Protein AF-A0A350X1I2-F1 (afdb_monomer)

pLDDT: mean 97.4, std 1.83, range [87.75, 98.81]

Radius of gyration: 13.62 Å; Cα contacts (8 Å, |Δi|>4): 205; chains: 1; bounding box: 34×29×33 Å

Secondary structure (DSSP, 8-state):
---EEEE--B---S-GGGHHHHHHHHHS-TTEEEEE-SGGGGGTTTS---EETTEESEEE--SGGGHHHHHHHHHHHHHHHT-SSGGGSSEEEEEB--SHHHHHHHHHHHHTT---EEE-

Nearest PDB structures (foldseek):
  1upx-assembly1_A  TM=1.006E+00  e=2.993E-19  Desulfovibrio desulfuricans
  8cns-assembly1_A  TM=1.005E+00  e=2.666E-18  Methanothermococcus thermolithotrophicus DSM 2095
  1oa1-assembly1_A  TM=1.006E+00  e=3.234E-18  Nitratidesulfovibrio vulgaris
  1e1d-assembly1_A  TM=1.005E+00  e=6.997E-18  Nitratidesulfovibrio vulgaris
  7e0l-assembly1_B  TM=9.777E-01  e=2.668E-13  Methanothermobacter marburgensis str. Marburg

Solvent-accessible surface area (backbone atoms only — not comparable to full-atom values): 6702 Å² total; per-residue (Å²): 122,75,71,36,38,35,34,41,24,25,28,55,76,88,59,74,76,57,50,51,58,31,53,52,64,70,70,50,58,86,40,42,33,37,38,28,12,17,60,24,38,75,51,46,74,85,56,92,75,60,56,56,96,85,42,57,25,66,43,75,61,49,49,55,77,29,45,53,56,55,52,52,50,49,55,50,50,25,59,76,70,69,49,92,49,73,72,78,47,62,62,47,42,51,31,27,50,70,57,71,70,40,50,54,52,49,53,50,42,49,74,72,63,56,66,82,68,42,77,89

Mean predicted aligned error: 2.15 Å

Structure (mmCIF, N/CA/C/O backbone):
data_AF-A0A350X1I2-F1
#
_entry.id   AF-A0A350X1I2-F1
#
loop_
_atom_site.group_PDB
_atom_site.id
_atom_site.type_symbol
_atom_site.label_atom_id
_atom_site.label_alt_id
_atom_site.label_comp_id
_atom_site.label_asym_id
_atom_site.label_entity_id
_atom_site.label_seq_id
_atom_site.pdbx_PDB_ins_code
_atom_site.Cartn_x
_atom_site.Cartn_y
_atom_site.Cartn_z
_atom_site.occupancy
_atom_site.B_iso_or_equiv
_atom_site.auth_seq_id
_atom_site.auth_comp_id
_atom_site.auth_asym_id
_atom_site.auth_atom_id
_atom_site.pdbx_PDB_model_num
ATOM 1 N N . ALA A 1 1 ? -15.294 -11.643 4.849 1.00 87.75 1 ALA A N 1
ATOM 2 C CA . ALA A 1 1 ? -14.831 -12.092 3.519 1.00 87.75 1 ALA A CA 1
ATOM 3 C C . ALA A 1 1 ? -13.404 -11.615 3.300 1.00 87.75 1 ALA A C 1
ATOM 5 O O . ALA A 1 1 ? -12.521 -12.453 3.266 1.00 87.75 1 ALA A O 1
ATOM 6 N N . ILE A 1 2 ? -13.169 -10.300 3.280 1.00 94.81 2 ILE A N 1
ATOM 7 C CA . ILE A 1 2 ? -11.823 -9.716 3.374 1.00 94.81 2 ILE A CA 1
ATOM 8 C C . ILE A 1 2 ? -11.379 -9.734 4.841 1.00 94.81 2 ILE A C 1
ATOM 10 O O . ILE A 1 2 ? -12.172 -9.356 5.707 1.00 94.81 2 ILE A O 1
ATOM 14 N N . LYS A 1 3 ? -10.155 -10.191 5.118 1.00 92.94 3 LYS A N 1
ATOM 15 C CA . LYS A 1 3 ? -9.569 -10.175 6.469 1.00 92.94 3 LYS A CA 1
ATOM 16 C C . LYS A 1 3 ? -8.505 -9.111 6.658 1.00 92.94 3 LYS A C 1
ATOM 18 O O . LYS A 1 3 ? -8.406 -8.572 7.750 1.00 92.94 3 LYS A O 1
ATOM 23 N N . ASN A 1 4 ? -7.720 -8.830 5.622 1.00 94.12 4 ASN A N 1
ATOM 24 C CA . ASN A 1 4 ? -6.605 -7.897 5.707 1.00 94.12 4 ASN A CA 1
ATOM 25 C C . ASN A 1 4 ? -6.467 -7.102 4.412 1.00 94.12 4 ASN A C 1
ATOM 27 O O . ASN A 1 4 ? -6.711 -7.615 3.317 1.00 94.12 4 ASN A O 1
ATOM 31 N N . PHE A 1 5 ? -6.008 -5.868 4.550 1.00 97.38 5 PHE A N 1
ATOM 32 C CA . PHE A 1 5 ? -5.514 -5.064 3.447 1.00 97.38 5 PHE A CA 1
ATOM 33 C C . PHE A 1 5 ? -3.994 -4.969 3.530 1.00 97.38 5 PHE A C 1
ATOM 35 O O . PHE A 1 5 ? -3.419 -4.904 4.618 1.00 97.38 5 PHE A O 1
ATOM 42 N N . VAL A 1 6 ? -3.338 -4.922 2.377 1.00 98.44 6 VAL A N 1
ATOM 43 C CA . VAL A 1 6 ? -1.902 -4.661 2.298 1.00 98.44 6 VAL A CA 1
ATOM 44 C C . VAL A 1 6 ? -1.663 -3.498 1.354 1.00 98.44 6 VAL A C 1
ATOM 46 O O . VAL A 1 6 ? -1.933 -3.584 0.158 1.00 98.44 6 VAL A O 1
ATOM 49 N N . VAL A 1 7 ? -1.148 -2.395 1.887 1.00 98.62 7 VAL A N 1
ATOM 50 C CA . VAL A 1 7 ? -0.717 -1.252 1.088 1.00 98.62 7 VAL A CA 1
ATOM 51 C C . VAL A 1 7 ? 0.629 -1.595 0.461 1.00 98.62 7 VAL A C 1
ATOM 53 O O . VAL A 1 7 ? 1.644 -1.624 1.153 1.00 98.62 7 VAL A O 1
ATOM 56 N N . MET A 1 8 ? 0.627 -1.835 -0.852 1.00 98.81 8 MET A N 1
ATOM 57 C CA . MET A 1 8 ? 1.826 -2.095 -1.666 1.00 98.81 8 MET A CA 1
ATOM 58 C C . MET A 1 8 ? 2.105 -0.956 -2.657 1.00 98.81 8 MET A C 1
ATOM 60 O O . MET A 1 8 ? 2.569 -1.175 -3.776 1.00 98.81 8 MET A O 1
ATOM 64 N N . ALA A 1 9 ? 1.767 0.273 -2.272 1.00 98.75 9 ALA A N 1
ATOM 65 C CA . ALA A 1 9 ? 1.938 1.469 -3.090 1.00 98.75 9 ALA A CA 1
ATOM 66 C C . ALA A 1 9 ? 3.414 1.897 -3.236 1.00 98.75 9 ALA A C 1
ATOM 68 O O . ALA A 1 9 ? 4.317 1.353 -2.598 1.00 98.75 9 ALA A O 1
ATOM 69 N N . GLY A 1 10 ? 3.636 2.912 -4.073 1.00 98.56 10 GLY A N 1
ATOM 70 C CA . GLY A 1 10 ? 4.896 3.635 -4.196 1.00 98.56 10 GLY A CA 1
ATOM 71 C C . GLY A 1 10 ? 5.547 3.507 -5.573 1.00 98.56 10 GLY A C 1
ATOM 72 O O . GLY A 1 10 ? 4.877 3.616 -6.607 1.00 98.56 10 GLY A O 1
ATOM 73 N N . CYS A 1 11 ? 6.866 3.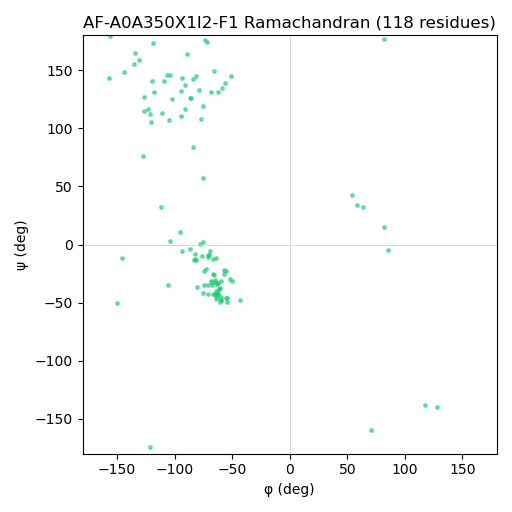322 -5.611 1.00 98.62 11 CYS A N 1
ATOM 74 C CA . CYS A 1 11 ? 7.660 3.376 -6.838 1.00 98.62 11 CYS A CA 1
ATOM 75 C C . CYS A 1 11 ? 8.394 2.068 -7.143 1.00 98.62 11 CYS A C 1
ATOM 77 O O . CYS A 1 11 ? 8.968 1.438 -6.257 1.00 98.62 11 CYS A O 1
ATOM 79 N N . ASP A 1 12 ? 8.428 1.706 -8.425 1.00 98.38 12 ASP A N 1
ATOM 80 C CA . ASP A 1 12 ? 9.233 0.597 -8.935 1.00 98.38 12 ASP A CA 1
ATOM 81 C C . ASP A 1 12 ? 10.647 1.051 -9.351 1.00 98.38 12 ASP A C 1
ATOM 83 O O . ASP A 1 12 ? 10.911 2.240 -9.535 1.00 98.38 12 ASP A O 1
ATOM 87 N N . GLY A 1 13 ? 11.559 0.093 -9.521 1.00 97.19 13 GLY A N 1
ATOM 88 C CA . GLY A 1 13 ? 12.946 0.311 -9.915 1.00 97.19 13 GLY A CA 1
ATOM 89 C C . GLY A 1 13 ? 13.580 -0.914 -10.584 1.00 97.19 13 GLY A C 1
ATOM 90 O O . GLY A 1 13 ? 12.964 -1.964 -10.748 1.00 97.19 13 GLY A O 1
ATOM 91 N N . ARG A 1 14 ? 14.851 -0.783 -10.981 1.00 97.69 14 ARG A N 1
ATOM 92 C CA . ARG A 1 14 ? 15.565 -1.794 -11.794 1.00 97.69 14 ARG A CA 1
ATOM 93 C C . ARG A 1 14 ? 16.165 -2.959 -10.995 1.00 97.69 14 ARG A C 1
ATOM 95 O O . ARG A 1 14 ? 16.592 -3.942 -11.592 1.00 97.69 14 ARG A O 1
ATOM 102 N N . HIS A 1 15 ? 16.238 -2.826 -9.673 1.00 97.69 15 HIS A N 1
ATOM 103 C CA . HIS A 1 15 ? 16.856 -3.802 -8.774 1.00 97.69 15 HIS A CA 1
ATOM 104 C C . HIS A 1 15 ? 16.129 -5.150 -8.835 1.00 97.69 15 HIS A C 1
ATOM 106 O O . HIS A 1 15 ? 14.897 -5.195 -8.758 1.00 97.69 15 HIS A O 1
ATOM 112 N N . LYS A 1 16 ? 16.887 -6.243 -8.997 1.00 97.31 16 LYS A N 1
ATOM 113 C CA . LYS A 1 16 ? 16.332 -7.599 -9.151 1.00 97.31 16 LYS A CA 1
ATOM 114 C C . LYS A 1 16 ? 15.592 -8.042 -7.896 1.00 97.31 16 LYS A C 1
ATOM 116 O O . LYS A 1 16 ? 14.572 -8.700 -8.002 1.00 97.31 16 LYS A O 1
ATOM 121 N N . GLU A 1 17 ? 16.054 -7.593 -6.739 1.00 97.75 17 GLU A N 1
ATOM 122 C CA . GLU A 1 17 ? 15.496 -7.844 -5.413 1.00 97.75 17 GLU A CA 1
ATOM 123 C C . GLU A 1 17 ? 14.017 -7.432 -5.317 1.00 97.75 17 GLU A C 1
ATOM 125 O O . GLU A 1 17 ? 13.263 -7.991 -4.528 1.00 97.75 17 GLU A O 1
ATOM 130 N N . ARG A 1 18 ? 13.553 -6.521 -6.187 1.00 98.19 18 ARG A N 1
ATOM 131 C CA . ARG A 1 18 ? 12.142 -6.113 -6.267 1.00 98.19 18 ARG A CA 1
ATOM 132 C C . ARG A 1 18 ? 11.211 -7.199 -6.803 1.00 98.19 18 ARG A C 1
ATOM 134 O O . ARG A 1 18 ? 10.003 -6.974 -6.807 1.00 98.19 18 ARG A O 1
ATOM 141 N N . THR A 1 19 ? 11.719 -8.349 -7.259 1.00 98.06 19 THR A N 1
ATOM 142 C CA . THR A 1 19 ? 10.875 -9.542 -7.468 1.00 98.06 19 THR A CA 1
ATOM 143 C C . THR A 1 19 ? 10.158 -9.951 -6.186 1.00 98.06 19 THR A C 1
ATOM 145 O O . THR A 1 19 ? 9.046 -10.458 -6.280 1.00 98.06 19 THR A O 1
ATOM 148 N N . TYR A 1 20 ? 10.709 -9.597 -5.017 1.00 98.75 20 TYR A N 1
ATOM 149 C CA . TYR A 1 20 ? 10.042 -9.705 -3.721 1.00 98.75 20 TYR A CA 1
ATOM 150 C C . TYR A 1 20 ? 8.576 -9.244 -3.764 1.00 98.75 20 TYR A C 1
ATOM 152 O O . TYR A 1 20 ? 7.702 -9.981 -3.333 1.00 98.75 20 TYR A O 1
ATOM 160 N N . TYR A 1 21 ? 8.273 -8.079 -4.350 1.00 98.75 21 TYR A N 1
ATOM 161 C CA . TYR A 1 21 ? 6.899 -7.560 -4.406 1.00 98.75 21 TYR A CA 1
ATOM 162 C C . TYR A 1 21 ? 5.967 -8.390 -5.298 1.00 98.75 21 TYR A C 1
ATOM 164 O O . TYR A 1 21 ? 4.772 -8.481 -5.026 1.00 98.75 21 TYR A O 1
ATOM 172 N N . SER A 1 22 ? 6.496 -8.987 -6.368 1.00 98.62 22 SER A N 1
ATOM 173 C CA . SER A 1 22 ? 5.731 -9.888 -7.234 1.00 98.62 22 SER A CA 1
ATOM 174 C C . SER A 1 22 ? 5.433 -11.210 -6.535 1.00 98.62 22 SER A C 1
ATOM 176 O O . SER A 1 22 ? 4.322 -11.717 -6.654 1.00 98.62 22 SER A O 1
ATOM 178 N N . ASP A 1 23 ? 6.409 -11.769 -5.823 1.00 98.56 23 ASP A N 1
ATOM 179 C CA . ASP A 1 23 ? 6.266 -13.064 -5.156 1.00 98.56 23 ASP A CA 1
ATOM 180 C C . ASP A 1 23 ? 5.410 -12.932 -3.893 1.00 98.56 23 ASP A C 1
ATOM 182 O O . ASP A 1 23 ? 4.454 -13.684 -3.725 1.00 98.56 23 ASP A O 1
ATOM 186 N N . PHE A 1 24 ? 5.614 -11.865 -3.117 1.00 98.69 24 PHE A N 1
ATOM 187 C CA . PHE A 1 24 ? 4.762 -11.509 -1.985 1.00 98.69 24 PHE A CA 1
ATOM 188 C C . PHE A 1 24 ? 3.287 -11.391 -2.396 1.00 98.69 24 PHE A C 1
ATOM 190 O O . PHE A 1 24 ? 2.417 -11.952 -1.739 1.00 98.69 24 PHE A O 1
ATOM 197 N N . ALA A 1 25 ? 2.986 -10.716 -3.514 1.00 98.62 25 ALA A N 1
ATOM 198 C CA . ALA A 1 25 ? 1.610 -10.572 -3.995 1.00 98.62 25 ALA A CA 1
ATOM 199 C C . ALA A 1 25 ? 0.949 -11.914 -4.369 1.00 98.62 25 ALA A C 1
ATOM 201 O O . ALA A 1 25 ? -0.256 -12.067 -4.173 1.00 98.62 25 ALA A O 1
ATOM 202 N N . LYS A 1 26 ? 1.716 -12.885 -4.887 1.00 98.31 26 LYS A N 1
ATOM 203 C CA . LYS A 1 26 ? 1.214 -14.235 -5.210 1.00 98.31 26 LYS A CA 1
ATOM 204 C C . LYS A 1 26 ? 0.989 -15.084 -3.962 1.00 98.31 26 LYS A C 1
ATOM 206 O O . LYS A 1 26 ? 0.078 -15.902 -3.946 1.00 98.31 26 LYS A O 1
ATOM 211 N N . GLU A 1 27 ? 1.832 -14.909 -2.949 1.00 98.19 27 GLU A N 1
ATOM 212 C CA . GLU A 1 27 ? 1.788 -15.676 -1.701 1.00 98.19 27 GLU A CA 1
ATOM 213 C C . GLU A 1 27 ? 0.759 -15.134 -0.700 1.00 98.19 27 GLU A C 1
ATOM 215 O O . GLU A 1 27 ? 0.429 -15.811 0.276 1.00 98.19 27 GLU A O 1
ATOM 220 N N . LEU A 1 28 ? 0.217 -13.933 -0.936 1.00 98.00 28 LEU A N 1
ATOM 221 C CA . LEU A 1 28 ? -0.822 -13.369 -0.084 1.00 98.00 28 LEU A CA 1
ATOM 222 C C . LEU A 1 28 ? -2.060 -14.282 -0.025 1.00 98.00 28 LEU A C 1
ATOM 224 O O . LEU A 1 28 ? -2.575 -14.686 -1.076 1.00 98.00 28 LEU A O 1
ATOM 228 N N . PRO A 1 29 ? -2.617 -14.524 1.179 1.00 97.44 29 PRO A N 1
ATOM 229 C CA . PRO A 1 29 ? -3.857 -15.271 1.344 1.00 97.44 29 PRO A CA 1
ATOM 230 C C . PRO A 1 29 ? -4.988 -14.743 0.457 1.00 97.44 29 PRO A C 1
ATOM 232 O O . PRO A 1 29 ? -5.130 -13.534 0.254 1.00 97.44 29 PRO A O 1
ATOM 235 N N . ASN A 1 30 ? -5.837 -15.647 -0.035 1.00 96.38 30 ASN A N 1
ATOM 236 C CA . ASN A 1 30 ? -6.949 -15.304 -0.931 1.00 96.38 30 ASN A CA 1
ATOM 237 C C . ASN A 1 30 ? -8.020 -14.406 -0.288 1.00 96.38 30 ASN A C 1
ATOM 239 O O . ASN A 1 30 ? -8.860 -13.871 -0.999 1.00 96.38 30 ASN A O 1
ATOM 243 N N . ASP A 1 31 ? -7.988 -14.216 1.034 1.00 97.44 31 ASP A N 1
ATOM 244 C CA . ASP A 1 31 ? -8.846 -13.287 1.777 1.00 97.44 31 ASP A CA 1
ATOM 245 C C . ASP A 1 31 ? -8.188 -11.913 2.042 1.00 97.44 31 ASP A C 1
ATOM 247 O O . ASP A 1 31 ? -8.735 -11.100 2.797 1.00 97.44 31 ASP A O 1
ATOM 251 N N . ALA A 1 32 ? -7.042 -11.628 1.412 1.00 98.00 32 ALA A N 1
ATOM 252 C CA . ALA A 1 32 ? -6.355 -10.339 1.462 1.00 98.00 32 ALA A CA 1
ATOM 253 C C . ALA A 1 32 ? -6.533 -9.517 0.173 1.00 98.00 32 ALA A C 1
ATOM 255 O O . ALA A 1 32 ? -6.565 -10.067 -0.933 1.00 98.00 32 ALA A O 1
ATOM 25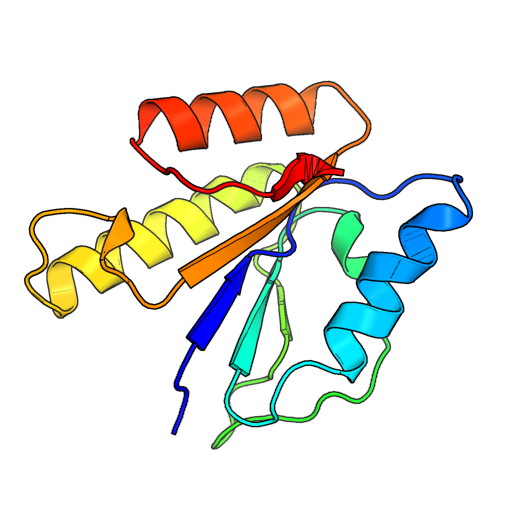6 N N . VAL A 1 33 ? -6.590 -8.190 0.330 1.00 98.25 33 VAL A N 1
ATOM 257 C CA . VAL A 1 33 ? -6.677 -7.211 -0.768 1.00 98.25 33 VAL A CA 1
ATOM 258 C C . VAL A 1 33 ? -5.450 -6.302 -0.773 1.00 98.25 33 VAL A C 1
ATOM 260 O O . VAL A 1 33 ? -5.082 -5.727 0.250 1.00 98.25 33 VAL A O 1
ATOM 263 N N . ILE A 1 34 ? -4.837 -6.133 -1.941 1.00 98.62 34 ILE A N 1
ATOM 264 C CA . ILE A 1 34 ? -3.743 -5.195 -2.179 1.00 98.62 34 ILE A CA 1
ATOM 265 C C . ILE A 1 34 ? -4.326 -3.821 -2.513 1.00 98.62 34 ILE A C 1
ATOM 267 O O . ILE A 1 34 ? -5.106 -3.677 -3.454 1.00 98.62 34 ILE A O 1
ATOM 271 N N . LEU A 1 35 ? -3.900 -2.800 -1.775 1.00 98.56 35 LEU A N 1
ATOM 272 C CA . LEU A 1 35 ? -4.160 -1.396 -2.076 1.00 98.56 35 LEU A CA 1
ATOM 273 C C . LEU A 1 35 ? -2.903 -0.787 -2.700 1.00 98.56 35 LEU A C 1
ATOM 275 O O . LEU A 1 35 ? -1.821 -0.857 -2.112 1.00 98.56 35 LEU A O 1
ATOM 279 N N . THR A 1 36 ? -3.020 -0.190 -3.886 1.00 98.81 36 THR A N 1
ATOM 280 C CA . THR A 1 36 ? -1.861 0.361 -4.597 1.00 98.81 36 THR A CA 1
ATOM 281 C C . THR A 1 36 ? -2.106 1.739 -5.190 1.00 98.81 36 THR A C 1
ATOM 283 O O . THR A 1 36 ? -3.232 2.136 -5.472 1.00 98.81 36 THR A O 1
ATOM 286 N N . ALA A 1 37 ? -1.009 2.467 -5.362 1.00 98.69 37 ALA A N 1
ATOM 287 C CA . ALA A 1 37 ? -0.909 3.745 -6.037 1.00 98.69 37 ALA A CA 1
ATOM 288 C C . ALA A 1 37 ? 0.550 3.917 -6.500 1.00 98.69 37 ALA A C 1
ATOM 290 O O . ALA A 1 37 ? 1.481 3.515 -5.801 1.00 98.69 37 ALA A O 1
ATOM 291 N N . GLY A 1 38 ? 0.779 4.515 -7.669 1.00 98.62 38 GLY A N 1
ATOM 292 C CA . GLY A 1 38 ? 2.124 4.698 -8.230 1.00 98.62 38 GLY A CA 1
ATOM 293 C C . GLY A 1 38 ? 2.688 3.472 -8.957 1.00 98.62 38 GLY A C 1
ATOM 294 O O . GLY A 1 38 ? 2.045 2.433 -9.078 1.00 98.62 38 GLY A O 1
ATOM 295 N N . CYS A 1 39 ? 3.884 3.603 -9.537 1.00 98.56 39 CYS A N 1
ATOM 296 C CA . CYS A 1 39 ? 4.415 2.600 -10.464 1.00 98.56 39 CYS A CA 1
ATOM 297 C C . CYS A 1 39 ? 4.829 1.268 -9.812 1.00 98.56 39 CYS A C 1
ATOM 299 O O . CYS A 1 39 ? 4.998 0.300 -10.548 1.00 98.56 39 CYS A O 1
ATOM 301 N N . ALA A 1 40 ? 4.898 1.166 -8.476 1.00 98.62 40 ALA A N 1
ATOM 302 C CA . ALA A 1 40 ? 5.077 -0.116 -7.777 1.00 98.62 40 ALA A CA 1
ATOM 303 C C . ALA A 1 40 ? 4.055 -1.182 -8.216 1.00 98.62 40 ALA A C 1
ATOM 305 O O . ALA A 1 40 ? 4.378 -2.369 -8.274 1.00 98.62 40 ALA A O 1
ATOM 306 N N . LYS A 1 41 ? 2.853 -0.745 -8.627 1.00 98.62 41 LYS A N 1
ATOM 307 C CA . LYS A 1 41 ? 1.784 -1.602 -9.155 1.00 98.62 41 LYS A CA 1
ATOM 308 C C . LYS A 1 41 ? 2.238 -2.560 -10.255 1.00 98.62 41 LYS A C 1
ATOM 310 O O . LYS A 1 41 ? 1.704 -3.659 -10.355 1.00 98.62 41 LYS A O 1
ATOM 315 N N . TYR A 1 42 ? 3.227 -2.187 -11.072 1.00 98.62 42 TYR A N 1
ATOM 316 C CA . TYR A 1 42 ? 3.656 -3.005 -12.209 1.00 98.62 42 TYR A CA 1
ATOM 317 C C . TYR A 1 42 ? 4.311 -4.330 -11.806 1.00 98.62 42 TYR A C 1
ATOM 319 O O . TYR A 1 42 ? 4.453 -5.215 -12.649 1.00 98.62 42 TYR A O 1
ATOM 327 N N . LYS A 1 43 ? 4.657 -4.507 -10.524 1.00 98.56 43 LYS A N 1
ATOM 328 C CA . LYS A 1 43 ? 5.129 -5.789 -9.992 1.00 98.56 43 LYS A CA 1
ATOM 329 C C . LYS A 1 43 ? 4.031 -6.837 -9.858 1.00 98.56 43 LYS A C 1
ATOM 331 O O . LYS A 1 43 ? 4.361 -8.019 -9.826 1.00 98.56 43 LYS A O 1
ATOM 336 N N . TYR A 1 44 ? 2.760 -6.446 -9.802 1.00 98.56 44 TYR A N 1
ATOM 337 C CA . TYR A 1 44 ? 1.674 -7.390 -9.521 1.00 98.56 44 TYR A CA 1
ATOM 338 C C . TYR A 1 44 ? 0.352 -7.101 -10.249 1.00 98.56 44 TYR A C 1
ATOM 340 O O . TYR A 1 44 ? -0.501 -7.977 -10.294 1.00 98.56 44 TYR A O 1
ATOM 348 N N . ASN A 1 45 ? 0.164 -5.942 -10.888 1.00 97.94 45 ASN A N 1
ATOM 349 C CA . ASN A 1 45 ? -1.110 -5.577 -11.531 1.00 97.94 45 ASN A CA 1
ATOM 350 C C . ASN A 1 45 ? -1.462 -6.380 -12.796 1.00 97.94 45 ASN A C 1
ATOM 352 O O . ASN A 1 45 ? -2.563 -6.240 -13.317 1.00 97.94 45 ASN A O 1
ATOM 356 N N . LYS A 1 46 ? -0.530 -7.187 -13.310 1.00 97.81 46 LYS A N 1
ATOM 357 C CA . LYS A 1 46 ? -0.752 -8.110 -14.435 1.00 97.81 46 LYS A CA 1
ATOM 358 C C . LYS A 1 46 ? -0.887 -9.567 -13.990 1.00 97.81 46 LYS A C 1
ATOM 360 O O . LYS A 1 46 ? -0.947 -10.450 -14.838 1.00 97.81 46 LYS A O 1
ATOM 365 N N . LEU A 1 47 ? -0.858 -9.824 -12.683 1.00 97.94 47 LEU A N 1
ATOM 366 C CA . LEU A 1 47 ? -1.094 -11.151 -12.133 1.00 97.94 47 LEU A CA 1
ATOM 367 C C . LEU A 1 47 ? -2.599 -11.406 -12.058 1.00 97.94 47 LEU A C 1
ATOM 369 O O . LEU A 1 47 ? -3.373 -10.495 -11.766 1.00 97.94 47 LEU A O 1
ATOM 373 N N . ASP A 1 48 ? -2.998 -12.654 -12.278 1.00 97.50 48 ASP A N 1
ATOM 374 C CA . ASP A 1 48 ? -4.377 -13.086 -12.072 1.00 97.50 48 ASP A CA 1
ATOM 375 C C . ASP A 1 48 ? -4.591 -13.432 -10.593 1.00 97.50 48 ASP A C 1
ATOM 377 O O . ASP A 1 48 ? -4.401 -14.568 -10.162 1.00 97.50 48 ASP A O 1
ATOM 381 N N . LEU A 1 49 ? -4.879 -12.406 -9.787 1.00 98.00 49 LEU A N 1
ATOM 382 C CA . LEU A 1 49 ? -5.095 -12.552 -8.342 1.00 98.00 49 LEU A CA 1
ATOM 383 C C . LEU A 1 49 ? -6.575 -12.732 -7.972 1.00 98.00 49 LEU A C 1
ATOM 385 O O . LEU A 1 49 ? -6.857 -12.997 -6.805 1.00 98.00 49 LEU A O 1
ATOM 389 N N . GLY A 1 50 ? -7.496 -12.618 -8.936 1.00 97.94 50 GLY A N 1
ATOM 390 C CA . GLY A 1 50 ? -8.939 -12.773 -8.739 1.00 97.94 50 GLY A CA 1
ATOM 391 C C . GLY A 1 50 ? -9.615 -11.646 -7.945 1.00 97.94 50 GLY A C 1
ATOM 392 O O . GLY A 1 50 ? -9.108 -10.526 -7.817 1.00 97.94 50 GLY A O 1
ATOM 393 N N . ASP A 1 51 ? -10.790 -11.959 -7.404 1.00 98.31 51 ASP A N 1
ATOM 394 C CA . ASP A 1 51 ? -11.639 -11.064 -6.620 1.00 98.31 51 ASP A CA 1
ATOM 395 C C . ASP A 1 51 ? -12.162 -11.746 -5.341 1.00 98.31 51 ASP A C 1
ATOM 397 O O . ASP A 1 51 ? -12.086 -12.964 -5.176 1.00 98.31 51 ASP A O 1
ATOM 401 N N . ILE A 1 52 ? -12.681 -10.944 -4.411 1.00 97.88 52 ILE A N 1
ATOM 402 C CA . ILE A 1 52 ? -13.388 -11.400 -3.214 1.00 97.88 52 ILE A CA 1
ATOM 403 C C . ILE A 1 52 ? -14.796 -10.814 -3.279 1.00 97.88 52 ILE A C 1
ATOM 405 O O . ILE A 1 52 ? -14.994 -9.626 -3.021 1.00 97.88 52 ILE A O 1
ATOM 409 N N . ASN A 1 53 ? -15.783 -11.651 -3.603 1.00 96.44 53 ASN A N 1
ATOM 410 C CA . ASN A 1 53 ? -17.190 -11.257 -3.739 1.00 96.44 53 ASN A CA 1
ATOM 411 C C . ASN A 1 53 ? -17.401 -10.074 -4.710 1.00 96.44 53 ASN A C 1
ATOM 413 O O . ASN A 1 53 ? -18.154 -9.148 -4.411 1.00 96.44 53 ASN A O 1
ATOM 417 N N . GLY A 1 54 ? -16.717 -10.081 -5.854 1.00 97.06 54 GLY A N 1
ATOM 418 C CA . GLY A 1 54 ? -16.779 -9.033 -6.874 1.00 97.06 54 GLY A CA 1
ATOM 419 C C . GLY A 1 54 ? -15.842 -7.846 -6.637 1.00 97.06 54 GLY A C 1
ATOM 420 O O . GLY A 1 54 ? -15.753 -6.975 -7.500 1.00 97.06 54 GLY A O 1
ATOM 421 N N . ILE A 1 55 ? -15.129 -7.791 -5.504 1.00 97.38 55 ILE A N 1
ATOM 422 C CA . ILE A 1 55 ? -14.114 -6.763 -5.230 1.00 97.38 55 ILE A CA 1
ATOM 423 C C . ILE A 1 55 ? -12.748 -7.276 -5.706 1.00 97.38 55 ILE A C 1
ATOM 425 O O . ILE A 1 55 ? -12.257 -8.251 -5.133 1.00 97.38 55 ILE A O 1
ATOM 429 N N . PRO A 1 56 ? -12.096 -6.640 -6.700 1.00 98.25 56 PRO A N 1
ATOM 430 C CA . PRO A 1 56 ? -10.784 -7.077 -7.172 1.00 98.25 56 PRO A CA 1
ATOM 431 C C . PRO A 1 56 ? -9.753 -7.137 -6.040 1.00 98.25 56 PRO A C 1
ATOM 433 O O . PRO A 1 56 ? -9.675 -6.227 -5.213 1.00 98.25 56 PRO A O 1
ATOM 436 N N . ARG A 1 57 ? -8.909 -8.177 -6.023 1.00 98.38 57 ARG A N 1
ATOM 437 C CA . ARG A 1 57 ? -7.844 -8.311 -5.012 1.00 98.38 57 ARG A CA 1
ATOM 438 C C . ARG A 1 57 ? -6.700 -7.312 -5.181 1.00 98.38 57 ARG A C 1
ATOM 440 O O . ARG A 1 57 ? -5.872 -7.200 -4.284 1.00 98.38 57 ARG A O 1
ATOM 447 N N . VAL A 1 58 ? -6.669 -6.559 -6.280 1.00 98.56 58 VAL A N 1
ATOM 448 C CA . VAL A 1 58 ? -5.793 -5.396 -6.469 1.00 98.56 58 VAL A CA 1
ATOM 449 C C . VAL A 1 58 ? -6.662 -4.177 -6.736 1.00 98.56 58 VAL A C 1
ATOM 451 O O . VAL A 1 58 ? -7.299 -4.083 -7.783 1.00 98.56 58 VAL A O 1
ATOM 454 N N . LEU A 1 59 ? -6.668 -3.233 -5.799 1.00 98.44 59 LEU A N 1
ATOM 455 C CA . LEU A 1 59 ? -7.362 -1.958 -5.930 1.00 98.44 59 LEU A CA 1
ATOM 456 C C . LEU A 1 59 ? -6.338 -0.859 -6.209 1.00 98.44 59 LEU A C 1
ATOM 458 O O . LEU A 1 59 ? -5.555 -0.473 -5.338 1.00 98.44 59 LEU A O 1
ATOM 462 N N . ASP A 1 60 ? -6.337 -0.385 -7.450 1.00 98.50 60 ASP A N 1
ATOM 463 C CA . ASP A 1 60 ? -5.437 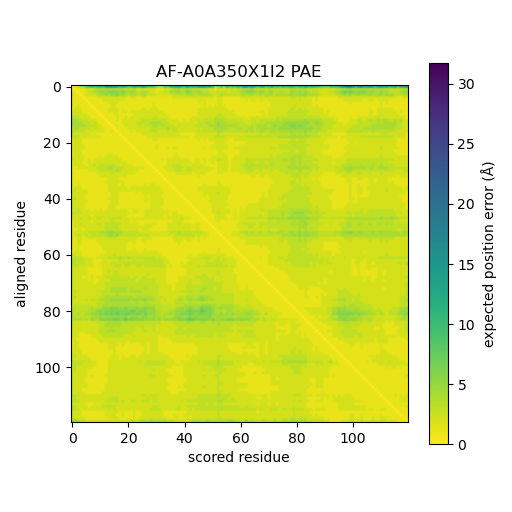0.657 -7.930 1.00 98.50 60 ASP A CA 1
ATOM 464 C C . ASP A 1 60 ? -6.091 2.038 -7.830 1.00 98.50 60 ASP A C 1
ATOM 466 O O . ASP A 1 60 ? -7.018 2.353 -8.573 1.00 98.50 60 ASP A O 1
ATOM 470 N N . ALA A 1 61 ? -5.587 2.867 -6.916 1.00 98.31 61 ALA A N 1
ATOM 471 C CA . ALA A 1 61 ? -6.070 4.224 -6.698 1.00 98.31 61 ALA A CA 1
ATOM 472 C C . ALA A 1 61 ? -5.498 5.249 -7.695 1.00 98.31 61 ALA A C 1
ATOM 474 O O . ALA A 1 61 ? -6.023 6.357 -7.764 1.00 98.31 61 ALA A O 1
ATOM 475 N N . GLY A 1 62 ? -4.449 4.909 -8.460 1.00 98.00 62 GLY A N 1
ATOM 476 C CA . GLY A 1 62 ? -3.871 5.800 -9.472 1.00 98.00 62 GLY A CA 1
ATOM 477 C C . GLY A 1 62 ? -2.356 6.002 -9.370 1.00 98.00 62 GLY A C 1
ATOM 478 O O . GLY A 1 62 ? -1.574 5.062 -9.216 1.00 98.00 62 GLY A O 1
ATOM 479 N N . GLN A 1 63 ? -1.895 7.229 -9.576 1.00 98.31 63 GLN A N 1
ATOM 480 C CA . GLN A 1 63 ? -0.491 7.638 -9.538 1.00 98.31 63 GLN A CA 1
ATOM 481 C C . GLN A 1 63 ? 0.057 7.688 -8.103 1.00 98.31 63 GLN A C 1
ATOM 483 O O . GLN A 1 63 ? -0.661 7.481 -7.136 1.00 98.31 63 GLN A O 1
ATOM 488 N N . CYS A 1 64 ? 1.353 7.970 -7.929 1.00 92.44 64 CYS A N 1
ATOM 489 C CA . CYS A 1 64 ? 1.967 8.009 -6.594 1.00 92.44 64 CYS A CA 1
ATOM 490 C C . CYS A 1 64 ? 1.321 9.057 -5.666 1.00 92.44 64 CYS A C 1
ATOM 492 O O . CYS A 1 64 ? 1.224 8.830 -4.464 1.00 92.44 64 CYS A O 1
ATOM 494 N N . ASN A 1 65 ? 0.831 10.169 -6.217 1.00 94.50 65 ASN A N 1
ATOM 495 C CA . ASN A 1 65 ? 0.060 11.192 -5.503 1.00 94.50 65 ASN A CA 1
ATOM 496 C C . ASN A 1 65 ? -1.317 10.694 -5.027 1.00 94.50 65 ASN A C 1
ATOM 498 O O . ASN A 1 65 ? -1.798 11.165 -4.000 1.00 94.50 65 ASN A O 1
ATOM 502 N N . ASP A 1 66 ? -1.902 9.686 -5.678 1.00 98.19 66 ASP A N 1
ATOM 503 C CA . ASP A 1 66 ? -3.166 9.072 -5.247 1.00 98.19 66 ASP A CA 1
ATOM 504 C C . ASP A 1 66 ? -2.997 8.149 -4.027 1.00 98.19 66 ASP A C 1
ATOM 506 O O . ASP A 1 66 ? -3.972 7.614 -3.502 1.00 98.19 66 ASP A O 1
ATOM 510 N N . SER A 1 67 ? -1.780 8.045 -3.473 1.00 97.81 67 SER A N 1
ATOM 511 C CA . SER A 1 67 ? -1.573 7.553 -2.100 1.00 97.81 67 SER A CA 1
ATOM 512 C C . SER A 1 67 ? -2.360 8.383 -1.073 1.00 97.81 67 SER A C 1
ATOM 514 O O . SER A 1 67 ? -2.695 7.880 -0.004 1.00 97.81 67 SER A O 1
ATOM 516 N N . TYR A 1 68 ? -2.718 9.628 -1.417 1.00 98.19 68 TYR A N 1
ATOM 517 C CA . TYR A 1 68 ? -3.688 10.426 -0.669 1.00 98.19 68 TYR A CA 1
ATOM 518 C C . TYR A 1 68 ? -5.033 9.702 -0.517 1.00 98.19 68 TYR A C 1
ATOM 520 O O . TYR A 1 68 ? -5.563 9.610 0.588 1.00 98.19 68 TYR A O 1
ATOM 528 N N . SER A 1 69 ? -5.558 9.120 -1.599 1.00 97.69 69 SER A N 1
ATOM 529 C CA . SER A 1 69 ? -6.814 8.365 -1.577 1.00 97.69 69 SER A CA 1
ATOM 530 C C . SER A 1 69 ? -6.723 7.153 -0.651 1.00 97.69 69 SER A C 1
ATOM 532 O O . SER A 1 69 ? -7.665 6.882 0.088 1.00 97.69 69 SER A O 1
ATOM 534 N N . LEU A 1 70 ? -5.577 6.462 -0.620 1.00 96.62 70 LEU A N 1
ATOM 535 C CA . LEU A 1 70 ? -5.351 5.346 0.307 1.00 96.62 70 LEU A CA 1
ATOM 536 C C . LEU A 1 70 ? -5.361 5.802 1.774 1.00 96.62 70 LEU A C 1
ATOM 538 O O . LEU A 1 70 ? -5.954 5.131 2.617 1.00 96.62 70 LEU A O 1
ATOM 542 N N . ALA A 1 71 ? -4.770 6.961 2.076 1.00 96.38 71 ALA A N 1
ATOM 543 C CA . ALA A 1 71 ? -4.829 7.551 3.411 1.00 96.38 71 ALA A CA 1
ATOM 544 C C . ALA A 1 71 ? -6.266 7.937 3.805 1.00 96.38 71 ALA A C 1
ATOM 546 O O .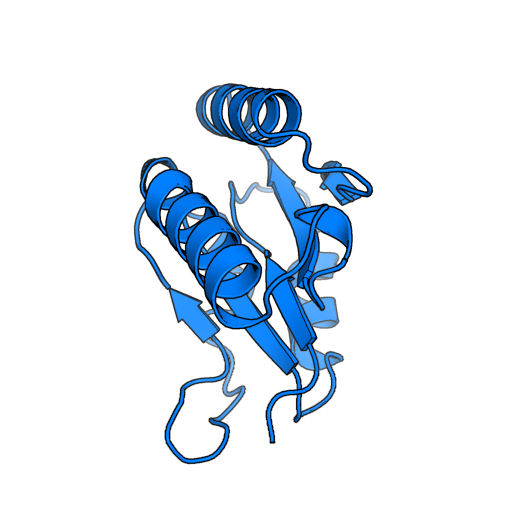 ALA A 1 71 ? -6.701 7.643 4.917 1.00 96.38 71 ALA A O 1
ATOM 547 N N . VAL A 1 72 ? -7.035 8.534 2.887 1.00 96.62 72 VAL A N 1
ATOM 548 C CA . VAL A 1 72 ? -8.454 8.861 3.114 1.00 96.62 72 VAL A CA 1
ATOM 549 C C . VAL A 1 72 ? -9.282 7.597 3.356 1.00 96.62 72 VAL A C 1
ATOM 551 O O . VAL A 1 72 ? -10.099 7.579 4.275 1.00 96.62 72 VAL A O 1
ATOM 554 N N . ILE A 1 73 ? -9.049 6.525 2.592 1.00 94.94 73 ILE A N 1
ATOM 555 C CA . ILE A 1 73 ? -9.703 5.225 2.801 1.00 94.94 73 ILE A CA 1
ATOM 556 C C . ILE A 1 73 ? -9.383 4.682 4.197 1.00 94.94 73 ILE A C 1
ATOM 558 O O . ILE A 1 73 ? -10.306 4.307 4.916 1.00 94.94 73 ILE A O 1
ATOM 562 N N . ALA A 1 74 ? -8.114 4.682 4.616 1.00 94.75 74 ALA A N 1
ATOM 563 C CA . ALA A 1 74 ? -7.728 4.216 5.947 1.00 94.75 74 ALA A CA 1
ATOM 564 C C . ALA A 1 74 ? -8.406 5.037 7.058 1.00 94.75 74 ALA A C 1
ATOM 566 O O . ALA A 1 74 ? -9.000 4.470 7.971 1.00 94.75 74 ALA A O 1
ATOM 567 N N . LEU A 1 75 ? -8.419 6.369 6.948 1.00 94.00 75 LEU A N 1
ATOM 568 C CA . LEU A 1 75 ? -9.111 7.237 7.907 1.00 94.00 75 LEU A CA 1
ATOM 569 C C . LEU A 1 75 ? -10.621 6.967 7.956 1.00 94.00 75 LEU A C 1
ATOM 571 O O . LEU A 1 75 ? -11.209 6.962 9.036 1.00 94.00 75 LEU A O 1
ATOM 575 N N . LYS A 1 76 ? -11.248 6.691 6.808 1.00 95.81 76 LYS A N 1
ATOM 576 C CA . LYS A 1 76 ? -12.672 6.346 6.747 1.00 95.81 76 LYS A CA 1
ATOM 577 C C . LYS A 1 76 ? -12.984 4.965 7.306 1.00 95.81 76 LYS A C 1
ATOM 579 O O . LYS A 1 76 ? -14.016 4.805 7.949 1.00 95.81 76 LYS A O 1
ATOM 584 N N . LEU A 1 77 ? -12.097 3.990 7.130 1.00 91.75 77 LEU A N 1
ATOM 585 C CA . LEU A 1 77 ? -12.229 2.685 7.777 1.00 91.75 77 LEU A CA 1
ATOM 586 C C . LEU A 1 77 ? -12.068 2.807 9.295 1.00 91.75 77 LEU A C 1
ATOM 588 O O . LEU A 1 77 ? -12.867 2.232 10.026 1.00 91.75 77 LEU A O 1
ATOM 592 N N . LYS A 1 78 ? -11.095 3.595 9.771 1.00 94.75 78 LYS A N 1
ATOM 593 C CA . LYS A 1 78 ? -10.917 3.887 11.201 1.00 94.75 78 LYS A CA 1
ATOM 594 C C . LYS A 1 78 ? -12.208 4.442 11.807 1.00 94.75 78 LYS A C 1
ATOM 596 O O . LYS A 1 78 ? -12.664 3.943 12.831 1.00 94.75 78 LYS A O 1
ATOM 601 N N . GLU A 1 79 ? -12.800 5.443 11.151 1.00 95.25 79 GLU A N 1
ATOM 602 C CA . GLU A 1 79 ? -14.068 6.060 11.558 1.00 95.25 79 GLU A CA 1
ATOM 603 C C . GLU A 1 79 ? -15.214 5.037 11.574 1.00 95.25 79 GLU A C 1
ATOM 605 O O . GLU A 1 79 ? -15.906 4.907 12.580 1.00 95.25 79 GLU A O 1
ATOM 610 N N . ALA A 1 80 ? -15.380 4.264 10.497 1.00 93.75 80 ALA A N 1
ATOM 611 C CA . ALA A 1 80 ? -16.457 3.282 10.372 1.00 93.75 80 ALA A CA 1
ATOM 612 C C . ALA A 1 80 ? -16.365 2.137 11.397 1.00 93.75 80 ALA A C 1
ATOM 614 O O . ALA A 1 80 ? -17.394 1.632 11.841 1.00 93.75 80 ALA A O 1
ATOM 615 N N . PHE A 1 81 ? -15.150 1.734 11.780 1.00 91.12 81 PHE A N 1
ATOM 616 C CA . PHE A 1 81 ? -14.919 0.724 12.815 1.00 91.12 81 PHE A CA 1
ATOM 617 C C . PHE A 1 81 ? -14.870 1.300 14.238 1.00 91.12 81 PHE A C 1
ATOM 619 O O . PHE A 1 81 ? -14.770 0.528 15.189 1.00 91.12 81 PHE A O 1
ATOM 626 N N . GLY A 1 82 ? -14.951 2.625 14.402 1.00 94.06 82 GLY A N 1
ATOM 627 C CA . GLY A 1 82 ? -14.889 3.277 15.711 1.00 94.06 82 GLY A CA 1
AT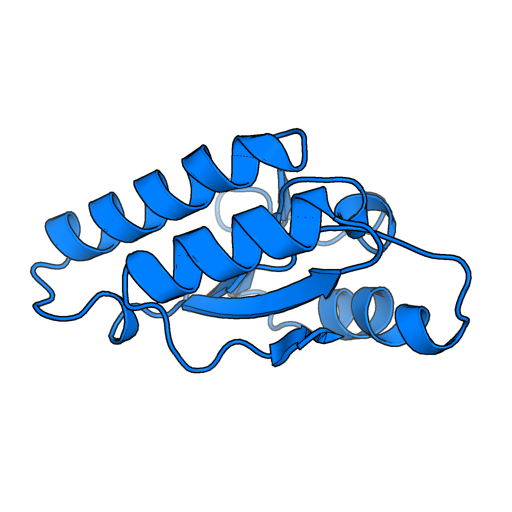OM 628 C C . GLY A 1 82 ? -13.549 3.085 16.429 1.00 94.06 82 GLY A C 1
ATOM 629 O O . GLY A 1 82 ? -13.526 2.992 17.652 1.00 94.06 82 GLY A O 1
ATOM 630 N N . LEU A 1 83 ? -12.446 2.984 15.682 1.00 95.94 83 LEU A N 1
ATOM 631 C CA . LEU A 1 83 ? -11.109 2.763 16.241 1.00 95.94 83 LEU A CA 1
ATOM 632 C C . LEU A 1 83 ? -10.465 4.085 16.679 1.00 95.94 83 LEU A C 1
ATOM 634 O O . LEU A 1 83 ? -10.588 5.107 15.998 1.00 95.94 83 LEU A O 1
ATOM 638 N N . GLU A 1 84 ? -9.728 4.065 17.789 1.00 95.12 84 GLU A N 1
ATOM 639 C CA . GLU A 1 84 ? -9.028 5.248 18.308 1.00 95.12 84 GLU A CA 1
ATOM 640 C C . GLU A 1 84 ? -7.696 5.509 17.587 1.00 95.12 84 GLU A C 1
ATOM 642 O O . GLU A 1 84 ? -7.375 6.666 17.291 1.00 95.12 84 GLU A O 1
ATOM 647 N N . ASP A 1 85 ? -6.957 4.458 17.215 1.00 95.75 85 ASP A N 1
ATOM 648 C CA . ASP A 1 85 ? -5.705 4.532 16.453 1.00 95.75 85 ASP A CA 1
ATOM 649 C C . ASP A 1 85 ? -5.913 4.007 15.013 1.00 95.75 85 ASP A C 1
ATOM 651 O O . ASP A 1 85 ? -6.636 3.045 14.765 1.00 95.75 85 ASP A O 1
ATOM 655 N N . ILE A 1 86 ? -5.287 4.660 14.025 1.00 95.81 86 ILE A N 1
ATOM 656 C CA . ILE A 1 86 ? -5.283 4.195 12.625 1.00 95.81 86 ILE A CA 1
ATOM 657 C C . ILE A 1 86 ? -4.532 2.865 12.473 1.00 95.81 86 ILE A C 1
ATOM 659 O O . ILE A 1 86 ? -4.808 2.097 11.555 1.00 95.81 86 ILE A O 1
ATOM 663 N N . ASN A 1 87 ? -3.590 2.593 13.378 1.00 97.56 87 ASN A N 1
ATOM 664 C CA . ASN A 1 87 ? -2.759 1.395 13.367 1.00 97.56 87 ASN A CA 1
ATOM 665 C C . ASN A 1 87 ? -3.491 0.136 13.863 1.00 97.56 87 ASN A C 1
ATOM 667 O O . ASN A 1 87 ? -2.962 -0.958 13.689 1.00 97.56 87 ASN A O 1
ATOM 671 N N . ASP A 1 88 ? -4.694 0.281 14.431 1.00 96.94 88 ASP A N 1
ATOM 672 C CA . ASP A 1 88 ? -5.548 -0.843 14.846 1.00 96.94 88 ASP A CA 1
ATOM 673 C C . ASP A 1 88 ? -6.357 -1.428 13.677 1.00 96.94 88 ASP A C 1
ATOM 675 O O . ASP A 1 88 ? -7.014 -2.463 13.805 1.00 96.94 88 ASP A O 1
ATOM 679 N N . LEU A 1 89 ? -6.327 -0.768 12.515 1.00 96.69 89 LEU A N 1
ATOM 680 C CA . LEU A 1 89 ? -6.926 -1.306 11.303 1.00 96.69 89 LEU A CA 1
ATOM 681 C C . LEU A 1 89 ? -6.179 -2.562 10.839 1.00 96.69 89 LEU A C 1
ATOM 683 O O . LEU A 1 89 ? -4.955 -2.632 10.963 1.00 96.69 89 LEU A O 1
ATOM 687 N N . PRO A 1 90 ? -6.871 -3.517 10.189 1.00 96.19 90 PRO A N 1
ATOM 688 C CA . PRO A 1 90 ? -6.237 -4.683 9.579 1.00 96.19 90 PRO A CA 1
ATOM 689 C C . PRO A 1 90 ? -5.532 -4.297 8.262 1.00 96.19 90 PRO A C 1
ATOM 691 O O . PRO A 1 90 ? -5.859 -4.809 7.190 1.00 96.19 90 PRO A O 1
ATOM 694 N N . ILE A 1 91 ? -4.60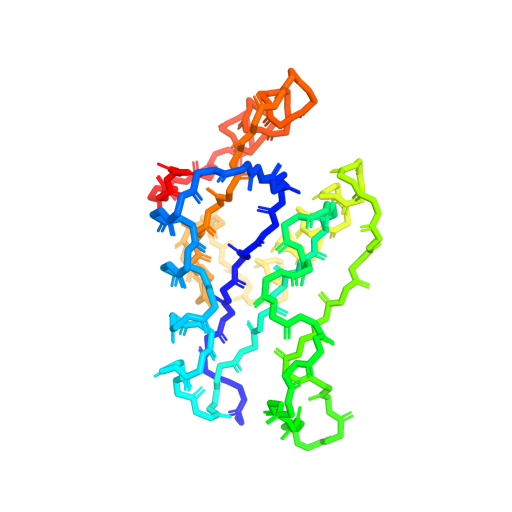1 -3.338 8.329 1.00 97.50 91 ILE A N 1
ATOM 695 C CA . ILE A 1 91 ? -3.832 -2.798 7.207 1.00 97.50 91 ILE A CA 1
ATOM 696 C C . ILE A 1 91 ? -2.342 -2.971 7.502 1.00 97.50 91 ILE A C 1
ATOM 698 O O . ILE A 1 91 ? -1.799 -2.356 8.416 1.00 97.50 91 ILE A O 1
ATOM 702 N N . ALA A 1 92 ? -1.662 -3.761 6.676 1.00 98.06 92 ALA A N 1
ATOM 703 C CA . ALA A 1 92 ? -0.206 -3.812 6.650 1.00 98.06 92 ALA A CA 1
ATOM 704 C C . ALA A 1 92 ? 0.347 -2.849 5.588 1.00 98.06 92 ALA A C 1
ATOM 706 O O . ALA A 1 92 ? -0.222 -2.724 4.504 1.00 98.06 92 ALA A O 1
ATOM 707 N N . TYR A 1 93 ? 1.482 -2.207 5.866 1.00 98.50 93 TYR A N 1
ATOM 708 C CA . TYR A 1 93 ? 2.168 -1.321 4.922 1.00 98.50 93 TYR A CA 1
ATOM 709 C C . TYR A 1 93 ? 3.479 -1.970 4.470 1.00 98.50 93 TYR A C 1
ATOM 711 O O . TYR A 1 93 ? 4.395 -2.142 5.275 1.00 98.50 93 TYR A O 1
ATOM 719 N N . ASN A 1 94 ? 3.553 -2.334 3.188 1.00 98.75 94 ASN A N 1
ATOM 720 C CA . ASN A 1 94 ? 4.721 -2.920 2.526 1.00 98.75 94 ASN A CA 1
ATOM 721 C C . ASN A 1 94 ? 5.047 -2.099 1.266 1.00 98.75 94 ASN A C 1
ATOM 723 O O . ASN A 1 94 ? 4.663 -2.454 0.152 1.00 98.75 94 ASN A O 1
ATOM 727 N N . ILE A 1 95 ? 5.656 -0.930 1.473 1.00 98.75 95 ILE A N 1
ATOM 728 C CA . ILE A 1 95 ? 5.763 0.156 0.493 1.00 98.75 95 ILE A CA 1
ATOM 729 C C . ILE A 1 95 ? 7.080 0.063 -0.275 1.00 98.75 95 ILE A C 1
ATOM 731 O O . ILE A 1 95 ? 8.158 0.013 0.319 1.00 98.75 95 ILE A O 1
ATOM 735 N N . ALA A 1 96 ? 6.985 0.161 -1.601 1.00 98.69 96 ALA A N 1
ATOM 736 C CA . ALA A 1 96 ? 8.151 0.263 -2.464 1.00 98.69 96 ALA A CA 1
ATOM 737 C C . ALA A 1 96 ? 8.541 1.725 -2.708 1.00 98.69 96 ALA A C 1
ATOM 739 O O . ALA A 1 96 ? 7.679 2.552 -3.000 1.00 98.69 96 ALA A O 1
ATOM 740 N N . TRP A 1 97 ? 9.826 2.079 -2.671 1.00 98.62 97 TRP A N 1
ATOM 741 C CA . TRP A 1 97 ? 10.258 3.458 -2.974 1.00 98.62 97 TRP A CA 1
ATOM 742 C C . TRP A 1 97 ? 11.406 3.516 -3.981 1.00 98.62 97 TRP A C 1
ATOM 744 O O . TRP A 1 97 ? 12.105 2.528 -4.183 1.00 98.62 97 TRP A O 1
ATOM 754 N N . TYR A 1 98 ? 11.589 4.661 -4.648 1.00 98.44 98 TYR A N 1
ATOM 755 C CA . TYR A 1 98 ? 12.695 4.867 -5.594 1.00 98.44 98 TYR A CA 1
ATOM 756 C C . TYR A 1 98 ? 13.155 6.327 -5.665 1.00 98.44 98 TYR A C 1
ATOM 758 O O . TYR A 1 98 ? 14.344 6.603 -5.551 1.00 98.44 98 TYR A O 1
ATOM 766 N N . GLU A 1 99 ? 12.225 7.266 -5.851 1.00 98.31 99 GLU A N 1
ATOM 767 C CA . GLU A 1 99 ? 12.528 8.692 -6.010 1.00 98.31 99 GLU A CA 1
ATOM 768 C C . GLU A 1 99 ? 11.831 9.556 -4.944 1.00 98.31 99 GLU A C 1
ATOM 770 O O . GLU A 1 99 ? 11.254 9.053 -3.978 1.00 98.31 99 GLU A O 1
ATOM 775 N N . GLN A 1 100 ? 11.946 10.877 -5.070 1.00 98.56 100 GLN A N 1
ATOM 776 C CA . GLN A 1 100 ? 11.641 11.816 -3.994 1.00 98.56 100 GLN A CA 1
ATOM 777 C C . GLN A 1 100 ? 10.136 11.989 -3.741 1.00 98.56 100 GLN A C 1
ATOM 779 O O . GLN A 1 100 ? 9.754 12.348 -2.626 1.00 98.56 100 GLN A O 1
ATOM 784 N N . LYS A 1 101 ? 9.254 11.698 -4.709 1.00 98.19 101 LYS A N 1
ATOM 785 C CA . LYS A 1 101 ? 7.809 11.695 -4.435 1.00 98.19 101 LYS A CA 1
ATOM 786 C C . LYS A 1 101 ? 7.421 10.559 -3.490 1.00 98.19 101 LYS A C 1
ATOM 788 O O . LYS A 1 101 ? 6.564 10.764 -2.636 1.00 98.19 101 LYS A O 1
ATOM 793 N N . ALA 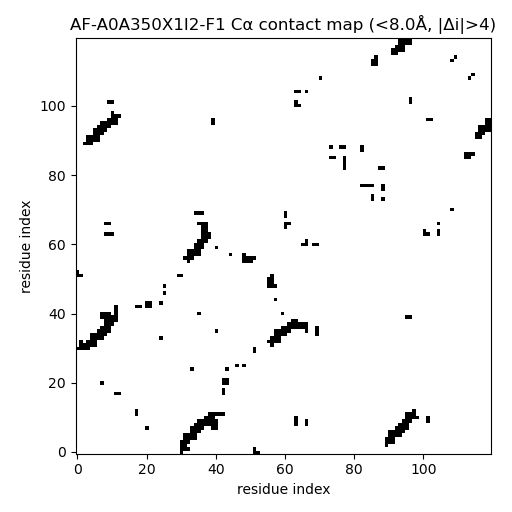A 1 102 ? 8.069 9.396 -3.564 1.00 98.31 102 ALA A N 1
ATOM 794 C CA . ALA A 1 102 ? 7.860 8.348 -2.561 1.00 98.31 102 ALA A CA 1
ATOM 795 C C . ALA A 1 102 ? 8.290 8.798 -1.151 1.00 98.31 102 ALA A C 1
ATOM 797 O O . ALA A 1 102 ? 7.638 8.446 -0.170 1.00 98.31 102 ALA A O 1
ATOM 798 N N . VAL A 1 103 ? 9.329 9.636 -1.046 1.00 98.69 103 VAL A N 1
ATOM 799 C CA . VAL A 1 103 ? 9.776 10.196 0.241 1.00 98.69 103 VAL A CA 1
ATOM 800 C C . VAL A 1 103 ? 8.705 11.101 0.851 1.00 98.69 103 VAL A C 1
ATOM 802 O O . VAL A 1 103 ? 8.380 10.936 2.023 1.00 98.69 103 VAL A O 1
ATOM 805 N N . ILE A 1 104 ? 8.102 12.019 0.084 1.00 98.56 104 ILE A N 1
ATOM 806 C CA . ILE A 1 104 ? 7.052 12.890 0.643 1.00 98.56 104 ILE A CA 1
ATOM 807 C C . ILE A 1 104 ? 5.772 12.115 0.986 1.00 98.56 104 ILE A C 1
ATOM 809 O O . ILE A 1 104 ? 5.116 12.440 1.972 1.00 98.56 104 ILE A O 1
ATOM 813 N N . VAL A 1 105 ? 5.448 11.048 0.244 1.00 98.56 105 VAL A N 1
ATOM 814 C CA . VAL A 1 105 ? 4.352 10.131 0.605 1.00 98.56 105 VAL A CA 1
ATOM 815 C C . VAL A 1 105 ? 4.639 9.438 1.938 1.00 98.56 105 VAL A C 1
ATOM 817 O O . VAL A 1 105 ? 3.767 9.405 2.803 1.00 98.56 105 VAL A O 1
ATOM 820 N N . LEU A 1 106 ? 5.861 8.938 2.145 1.00 98.69 106 LEU A N 1
ATOM 821 C CA . LEU A 1 106 ? 6.261 8.338 3.417 1.00 98.69 106 LEU A CA 1
ATOM 822 C C . LEU A 1 106 ? 6.150 9.341 4.572 1.00 98.69 106 LEU A C 1
ATOM 824 O O . LEU A 1 106 ? 5.551 9.027 5.597 1.00 98.69 106 LEU A O 1
ATOM 828 N N . LEU A 1 107 ? 6.674 10.558 4.400 1.00 98.69 107 LEU A N 1
ATOM 829 C CA . LEU A 1 107 ? 6.581 11.608 5.418 1.00 98.69 107 LEU A CA 1
ATOM 830 C C . LEU A 1 107 ? 5.125 11.971 5.740 1.00 98.69 107 LEU A C 1
ATOM 832 O O . LEU A 1 107 ? 4.803 12.195 6.904 1.00 98.69 107 LEU A O 1
ATOM 836 N N . ALA A 1 108 ? 4.236 11.979 4.744 1.00 98.50 108 ALA A N 1
ATOM 837 C CA . ALA A 1 108 ? 2.809 12.200 4.961 1.00 98.50 108 ALA A CA 1
ATOM 838 C C . ALA A 1 108 ? 2.167 11.075 5.792 1.00 98.50 108 ALA A C 1
ATOM 840 O O . ALA A 1 108 ? 1.418 11.364 6.722 1.00 98.50 108 ALA A O 1
ATOM 841 N N . LEU A 1 109 ? 2.488 9.805 5.518 1.00 98.38 109 LEU A N 1
ATOM 842 C CA . LEU A 1 109 ? 2.006 8.671 6.320 1.00 98.38 109 LEU A CA 1
ATOM 843 C C . LEU A 1 109 ? 2.503 8.749 7.771 1.00 98.38 109 LEU A C 1
ATOM 845 O O . LEU A 1 109 ? 1.719 8.556 8.699 1.00 98.38 109 LEU A O 1
ATOM 849 N N . LEU A 1 110 ? 3.778 9.098 7.972 1.00 98.44 110 LEU A N 1
ATOM 850 C CA . LEU A 1 110 ? 4.350 9.296 9.307 1.00 98.44 110 LEU A CA 1
ATOM 851 C C . LEU A 1 110 ? 3.672 10.457 10.050 1.00 98.44 110 LEU A C 1
ATOM 853 O O . LEU A 1 110 ? 3.355 10.325 11.230 1.00 98.44 110 LEU A O 1
ATOM 857 N N . ALA A 1 111 ? 3.392 11.570 9.364 1.00 98.12 111 ALA A N 1
ATOM 858 C C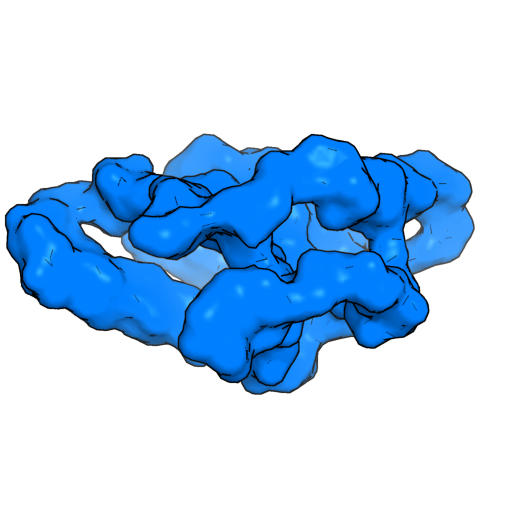A . ALA A 1 111 ? 2.666 12.706 9.936 1.00 98.12 111 ALA A CA 1
ATOM 859 C C . ALA A 1 111 ? 1.214 12.356 10.313 1.00 98.12 111 ALA A C 1
ATOM 861 O O . ALA A 1 111 ? 0.685 12.894 11.282 1.00 98.12 111 ALA A O 1
ATOM 862 N N . LEU A 1 112 ? 0.587 11.425 9.586 1.00 97.44 112 LEU A N 1
ATOM 863 C CA . LEU A 1 112 ? -0.730 10.862 9.909 1.00 97.44 112 LEU A CA 1
ATOM 864 C C . LEU A 1 112 ? -0.687 9.809 11.031 1.00 97.44 112 LEU A C 1
ATOM 866 O O . LEU A 1 112 ? -1.728 9.268 11.402 1.00 97.44 112 LEU A O 1
ATOM 870 N N . GLY A 1 113 ? 0.494 9.518 11.584 1.00 97.19 113 GLY A N 1
ATOM 871 C CA . GLY A 1 113 ? 0.667 8.586 12.696 1.00 97.19 113 GLY A CA 1
ATOM 872 C C . GLY A 1 113 ? 0.707 7.112 12.291 1.00 97.19 113 GLY A C 1
ATOM 873 O O . GLY A 1 113 ? 0.590 6.255 13.166 1.00 97.19 113 GLY A O 1
ATOM 874 N N . VAL A 1 114 ? 0.885 6.799 11.003 1.00 98.12 114 VAL A N 1
ATOM 875 C CA . VAL A 1 114 ? 1.046 5.416 10.530 1.00 98.12 114 VAL A CA 1
ATOM 876 C C . VAL A 1 114 ? 2.379 4.848 11.020 1.00 98.12 114 VAL A C 1
ATOM 878 O O . VAL A 1 114 ? 3.435 5.464 10.870 1.00 98.12 114 VAL A O 1
ATOM 881 N N . LYS A 1 115 ? 2.328 3.648 11.594 1.00 97.88 115 LYS A N 1
ATOM 882 C CA . LYS A 1 115 ? 3.462 2.900 12.147 1.00 97.88 115 LYS A CA 1
ATOM 883 C C . LYS A 1 115 ? 3.632 1.574 11.402 1.00 97.88 115 LYS A C 1
ATOM 885 O O . LYS A 1 115 ? 2.812 1.203 10.567 1.00 97.88 115 LYS A O 1
ATOM 890 N N . ASN A 1 116 ? 4.707 0.849 11.717 1.00 97.69 116 ASN A N 1
ATOM 891 C CA . ASN A 1 116 ? 4.983 -0.497 11.191 1.00 97.69 116 ASN A CA 1
ATOM 892 C C . ASN A 1 116 ? 5.062 -0.559 9.651 1.00 97.69 116 ASN A C 1
ATOM 894 O O . ASN A 1 116 ? 4.677 -1.551 9.030 1.00 97.69 116 ASN A O 1
ATOM 898 N N . ILE A 1 117 ? 5.566 0.517 9.037 1.00 98.75 117 ILE A N 1
ATOM 899 C CA . ILE A 1 117 ? 5.808 0.584 7.596 1.00 98.75 117 ILE A CA 1
ATOM 900 C C . ILE A 1 117 ? 7.058 -0.232 7.270 1.00 98.75 117 ILE A C 1
ATOM 902 O O . ILE A 1 117 ? 8.155 0.098 7.720 1.00 98.75 117 ILE A O 1
ATOM 906 N N . HIS A 1 118 ? 6.894 -1.262 6.447 1.00 98.75 118 HIS A N 1
ATOM 907 C CA . HIS A 1 118 ? 8.000 -1.950 5.793 1.00 98.75 118 HIS A CA 1
ATOM 908 C C . HIS A 1 118 ? 8.315 -1.195 4.500 1.00 98.75 118 HIS A C 1
ATOM 910 O O . HIS A 1 118 ? 7.412 -0.935 3.702 1.00 98.75 118 HIS A O 1
ATOM 916 N N . LEU A 1 119 ? 9.57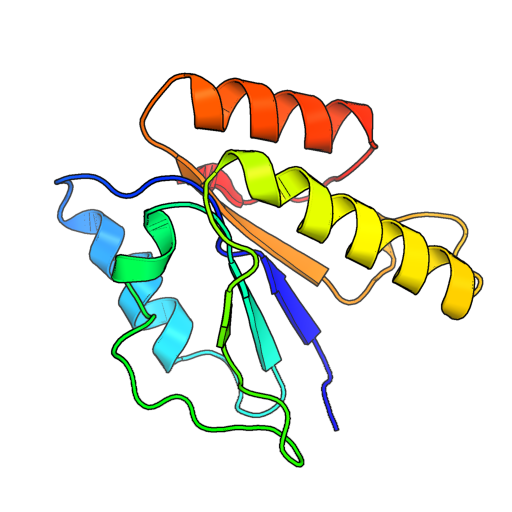4 -0.795 4.322 1.00 98.69 119 LEU A N 1
ATOM 917 C CA . LEU A 1 119 ? 10.020 0.058 3.220 1.00 98.69 119 LEU A CA 1
ATOM 918 C C . LEU A 1 119 ? 11.197 -0.601 2.489 1.00 98.69 119 LEU A C 1
ATOM 920 O O . LEU A 1 119 ? 12.195 -0.921 3.137 1.00 98.69 119 LEU A O 1
ATOM 924 N N . GLY A 1 120 ? 11.110 -0.758 1.160 1.00 97.06 120 GLY A N 1
ATOM 925 C CA . GLY A 1 120 ? 12.161 -1.405 0.347 1.00 97.06 120 GLY A CA 1
ATOM 926 C C . GLY A 1 120 ? 12.147 -1.111 -1.149 1.00 97.06 120 GLY A C 1
ATOM 927 O O . GLY A 1 120 ? 11.146 -0.575 -1.670 1.00 97.06 120 GLY A O 1
#

Foldseek 3Di:
DADAEEEAEEEDDDDPVLLCLLVVLVPDDLSYAYEYAAPSCVSHVPPCSDADVPHGSYDYQYHNVSLVVVVVVLVVVCVVVVHPDSQPHRYAAEYEYDDVSRVVSVVVCVVSVDDNHRYD

Sequence (120 aa):
AIKNFVVMAGCDGRHKERTYYSDFAKELPNDAVILTAGCAKYKYNKLDLGDINGIPRVLDAGQCNDSYSLAVIALKLKEAFGLEDINDLPIAYNIAWYEQKAVIVLLALLALGVKNIHLG